Protein AF-A0A9W6KTN5-F1 (afdb_monomer)

Structure (mmCIF, N/CA/C/O backbone):
data_AF-A0A9W6KTN5-F1
#
_entry.id   AF-A0A9W6KTN5-F1
#
loop_
_atom_site.group_PDB
_atom_site.id
_atom_site.type_symbol
_atom_site.label_atom_id
_atom_site.label_alt_id
_atom_site.label_comp_id
_atom_site.label_asym_id
_atom_site.label_entity_id
_atom_site.label_seq_id
_atom_site.pdbx_PDB_ins_code
_atom_site.Cartn_x
_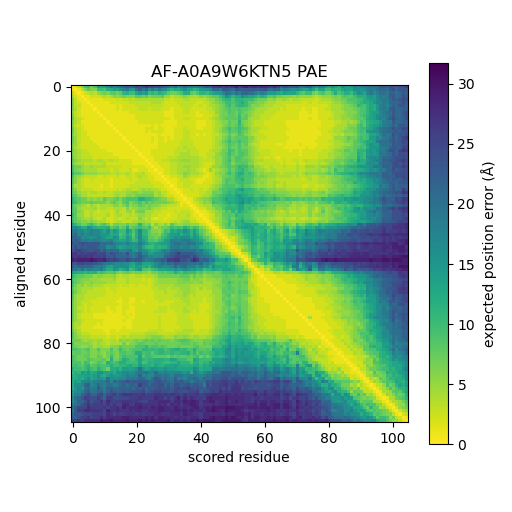atom_site.Cartn_y
_atom_site.Cartn_z
_atom_site.occupancy
_atom_site.B_iso_or_equiv
_atom_site.auth_seq_id
_atom_site.auth_comp_id
_atom_site.auth_asym_id
_atom_site.auth_atom_id
_atom_site.pdbx_PDB_model_num
ATOM 1 N N . MET A 1 1 ? 18.495 -5.448 -15.724 1.00 55.06 1 MET A N 1
ATOM 2 C CA . MET A 1 1 ? 17.137 -4.927 -15.989 1.00 55.06 1 MET A CA 1
ATOM 3 C C . MET A 1 1 ? 17.202 -3.403 -16.032 1.00 55.06 1 MET A C 1
ATOM 5 O O . MET A 1 1 ? 17.958 -2.834 -15.255 1.00 55.06 1 MET A O 1
ATOM 9 N N .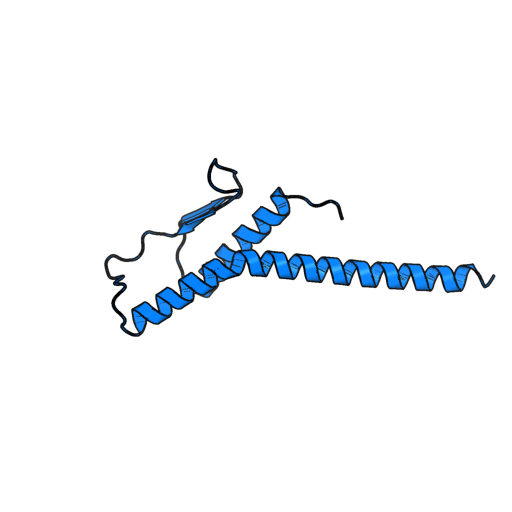 THR A 1 2 ? 16.479 -2.742 -16.938 1.00 62.50 2 THR A N 1
ATOM 10 C CA . THR A 1 2 ? 16.340 -1.276 -16.937 1.00 62.50 2 THR A CA 1
ATOM 11 C C . THR A 1 2 ? 15.291 -0.892 -15.899 1.00 62.50 2 THR A C 1
ATOM 13 O O . THR A 1 2 ? 14.159 -1.367 -15.973 1.00 62.50 2 THR A O 1
ATOM 16 N N . TRP A 1 3 ? 15.672 -0.074 -14.918 1.00 73.56 3 TRP A N 1
ATOM 17 C CA . TRP A 1 3 ? 14.753 0.482 -13.924 1.00 73.56 3 TRP A CA 1
ATOM 18 C C . TRP A 1 3 ? 13.544 1.135 -14.615 1.00 73.56 3 TRP A C 1
ATOM 20 O O . TRP A 1 3 ? 13.716 1.905 -15.563 1.00 73.56 3 TRP A O 1
ATOM 30 N N . ASN A 1 4 ? 12.330 0.796 -14.168 1.00 85.12 4 ASN A N 1
ATOM 31 C CA . ASN A 1 4 ? 11.084 1.375 -14.669 1.00 85.12 4 ASN A CA 1
ATOM 32 C C . ASN A 1 4 ? 10.298 1.973 -13.489 1.00 85.12 4 ASN A C 1
ATOM 34 O O . ASN A 1 4 ? 9.695 1.204 -12.735 1.00 85.12 4 ASN A O 1
ATOM 38 N N . PRO A 1 5 ? 10.258 3.312 -13.349 1.00 86.38 5 PRO A N 1
ATOM 39 C CA . PRO A 1 5 ? 9.621 3.970 -12.210 1.00 86.38 5 PRO A CA 1
ATOM 40 C C . PRO A 1 5 ? 8.144 3.608 -12.097 1.00 86.38 5 PRO A C 1
ATOM 42 O O . PRO A 1 5 ? 7.678 3.265 -11.019 1.00 86.38 5 PRO A O 1
ATOM 45 N N . ARG A 1 6 ? 7.424 3.572 -13.224 1.00 89.56 6 ARG A N 1
ATOM 46 C CA . ARG A 1 6 ? 5.989 3.268 -13.244 1.00 89.56 6 ARG A CA 1
ATOM 47 C C . ARG A 1 6 ? 5.697 1.845 -12.758 1.00 89.56 6 ARG A C 1
ATOM 49 O O . ARG A 1 6 ? 4.676 1.619 -12.119 1.00 89.56 6 ARG A O 1
ATOM 56 N N . ARG A 1 7 ? 6.591 0.885 -13.033 1.00 89.12 7 ARG A N 1
ATOM 57 C CA . ARG A 1 7 ? 6.472 -0.491 -12.518 1.00 89.12 7 ARG A CA 1
ATOM 58 C C . ARG A 1 7 ? 6.742 -0.552 -11.015 1.00 89.12 7 ARG A C 1
ATOM 60 O O . ARG A 1 7 ? 5.999 -1.232 -10.316 1.00 89.12 7 ARG A O 1
ATOM 67 N N . THR A 1 8 ? 7.768 0.149 -10.534 1.00 91.06 8 THR A N 1
ATOM 68 C CA . THR A 1 8 ? 8.079 0.230 -9.099 1.00 91.06 8 THR A CA 1
ATOM 69 C C . THR A 1 8 ? 6.918 0.849 -8.329 1.00 91.06 8 THR A C 1
ATOM 71 O O . THR A 1 8 ? 6.430 0.234 -7.391 1.00 91.06 8 THR A O 1
ATOM 74 N N . THR A 1 9 ? 6.391 1.985 -8.792 1.00 93.88 9 THR A N 1
ATOM 75 C CA . THR A 1 9 ? 5.208 2.626 -8.205 1.00 93.88 9 THR A CA 1
ATOM 76 C C . THR A 1 9 ? 3.994 1.701 -8.218 1.00 93.88 9 THR A C 1
ATOM 78 O O . THR A 1 9 ? 3.328 1.554 -7.203 1.00 93.88 9 THR A O 1
ATOM 81 N N . ALA A 1 10 ? 3.712 1.015 -9.329 1.00 93.38 10 ALA A N 1
ATOM 82 C CA . ALA A 1 10 ? 2.589 0.077 -9.375 1.00 93.38 10 ALA A CA 1
ATOM 83 C C . ALA A 1 10 ? 2.708 -1.046 -8.339 1.00 93.38 10 ALA A C 1
ATOM 85 O O . ALA A 1 10 ? 1.707 -1.444 -7.748 1.00 93.38 10 ALA A O 1
ATOM 86 N N . LEU A 1 11 ? 3.923 -1.539 -8.102 1.00 94.06 11 LEU A N 1
ATOM 87 C CA . LEU A 1 11 ? 4.164 -2.545 -7.079 1.00 94.06 11 LEU A CA 1
ATOM 88 C C . LEU A 1 11 ? 4.049 -1.972 -5.662 1.00 94.06 11 LEU A C 1
ATOM 90 O O . LEU A 1 11 ? 3.465 -2.624 -4.800 1.00 94.06 11 LEU A O 1
ATOM 94 N N . HIS A 1 12 ? 4.566 -0.764 -5.441 1.00 95.75 12 HIS A N 1
ATOM 95 C CA . HIS A 1 12 ? 4.450 -0.043 -4.177 1.00 95.75 12 HIS A CA 1
ATOM 96 C C . HIS A 1 12 ? 2.985 0.085 -3.751 1.00 95.75 12 HIS A C 1
ATOM 98 O O . HIS A 1 12 ? 2.590 -0.369 -2.678 1.00 95.75 12 HIS A O 1
ATOM 104 N N . GLU A 1 13 ? 2.148 0.619 -4.640 1.00 96.50 13 GLU A N 1
ATOM 105 C CA . GLU A 1 13 ? 0.728 0.811 -4.353 1.00 96.50 13 GLU A CA 1
ATOM 106 C C . GLU A 1 13 ? -0.006 -0.529 -4.193 1.00 96.50 13 GLU A C 1
ATOM 108 O O . GLU A 1 13 ? -0.868 -0.677 -3.324 1.00 96.50 13 GLU A O 1
ATOM 113 N N . ALA A 1 14 ? 0.367 -1.548 -4.978 1.00 94.81 14 ALA A N 1
ATOM 114 C CA . ALA A 1 14 ? -0.177 -2.894 -4.819 1.00 94.81 14 ALA A CA 1
ATOM 115 C C . ALA A 1 14 ? 0.161 -3.499 -3.445 1.00 94.81 14 ALA A C 1
ATOM 117 O O . ALA A 1 14 ? -0.690 -4.163 -2.854 1.00 94.81 14 ALA A O 1
ATOM 118 N N . GLY A 1 15 ? 1.360 -3.239 -2.910 1.00 96.50 15 GLY A N 1
ATOM 119 C CA . GLY A 1 15 ? 1.754 -3.648 -1.562 1.00 96.50 15 GLY A CA 1
ATOM 120 C C . GLY A 1 15 ? 0.809 -3.092 -0.497 1.00 96.50 15 GLY A C 1
ATOM 121 O O . GLY A 1 15 ? 0.297 -3.848 0.331 1.00 96.50 15 GLY A O 1
ATOM 122 N N . HIS A 1 16 ? 0.496 -1.795 -0.570 1.00 95.38 16 HIS A N 1
ATOM 123 C CA . HIS A 1 16 ? -0.484 -1.172 0.320 1.00 95.38 16 HIS A CA 1
ATOM 124 C C . HIS A 1 16 ? -1.876 -1.801 0.199 1.00 95.38 16 HIS A C 1
ATOM 126 O O . HIS A 1 16 ? -2.484 -2.137 1.216 1.00 95.38 16 HIS A O 1
ATOM 132 N N . ALA A 1 17 ? -2.376 -1.994 -1.025 1.00 93.94 17 ALA A N 1
ATOM 133 C CA . ALA A 1 17 ? -3.708 -2.557 -1.244 1.00 93.94 17 ALA A CA 1
ATOM 134 C C . ALA A 1 17 ? -3.827 -4.002 -0.743 1.00 93.94 17 ALA A C 1
ATOM 136 O O . ALA A 1 17 ? -4.820 -4.351 -0.108 1.00 93.94 17 ALA A O 1
ATOM 137 N N . VAL A 1 18 ? -2.817 -4.845 -0.979 1.00 95.25 18 VAL A N 1
ATOM 138 C CA . VAL A 1 18 ? -2.818 -6.236 -0.500 1.00 95.25 18 VAL A CA 1
ATOM 139 C C . VAL A 1 18 ? -2.829 -6.292 1.026 1.00 95.25 18 VAL A C 1
ATOM 141 O O . VAL A 1 18 ? -3.596 -7.075 1.588 1.00 95.25 18 VAL A O 1
ATOM 144 N N . ALA A 1 19 ? -2.025 -5.460 1.695 1.00 94.81 19 ALA A N 1
ATOM 145 C CA . ALA A 1 19 ? -2.023 -5.380 3.153 1.00 94.81 19 ALA A CA 1
ATOM 146 C C . ALA A 1 19 ? -3.370 -4.888 3.698 1.00 94.81 19 ALA A C 1
ATOM 148 O O . ALA A 1 19 ? -3.900 -5.491 4.628 1.00 94.81 19 ALA A O 1
ATOM 149 N N . ALA A 1 20 ? -3.958 -3.860 3.079 1.00 91.50 20 ALA A N 1
ATOM 150 C CA . ALA A 1 20 ? -5.263 -3.341 3.475 1.00 91.50 20 ALA A CA 1
ATOM 151 C C . ALA A 1 20 ? -6.359 -4.412 3.369 1.00 91.50 20 ALA A C 1
ATOM 153 O O . ALA A 1 20 ? -7.109 -4.604 4.320 1.00 91.50 20 ALA A O 1
ATOM 154 N N . LEU A 1 21 ? -6.388 -5.179 2.272 1.00 91.00 21 LEU A N 1
ATOM 155 C CA . LEU A 1 21 ? -7.328 -6.293 2.096 1.00 91.00 21 LEU A CA 1
ATOM 156 C C . LEU A 1 21 ? -7.148 -7.406 3.139 1.00 91.00 21 LEU A C 1
ATOM 158 O O . LEU A 1 21 ? -8.134 -7.995 3.559 1.00 91.00 21 LEU A O 1
ATOM 162 N N . HIS A 1 22 ? -5.915 -7.711 3.556 1.00 93.00 22 HIS A N 1
ATOM 163 C CA . HIS A 1 22 ? -5.654 -8.756 4.560 1.00 93.00 22 HIS A CA 1
ATOM 164 C C . HIS A 1 22 ? -5.974 -8.322 5.992 1.00 93.00 22 HIS A C 1
ATOM 166 O O . HIS A 1 22 ? -6.160 -9.171 6.860 1.00 93.00 22 HIS A O 1
ATOM 172 N N . LEU A 1 23 ? -5.988 -7.015 6.244 1.00 88.38 23 LEU A N 1
ATOM 173 C CA . LEU A 1 23 ? -6.268 -6.423 7.549 1.00 88.38 23 LEU A CA 1
ATOM 174 C C . LEU A 1 23 ? -7.710 -5.909 7.657 1.00 88.38 23 LEU A C 1
ATOM 176 O O . LEU A 1 23 ? -8.022 -5.208 8.617 1.00 88.38 23 LEU A O 1
ATOM 180 N N . ASP A 1 24 ? -8.561 -6.217 6.671 1.00 87.19 24 ASP A N 1
ATOM 181 C CA . ASP A 1 24 ? -9.934 -5.713 6.547 1.00 87.19 24 ASP A CA 1
ATOM 182 C C . ASP A 1 24 ? -10.024 -4.173 6.654 1.00 87.19 24 ASP A C 1
ATOM 184 O O . ASP A 1 24 ? -10.970 -3.606 7.203 1.00 87.19 24 ASP A O 1
ATOM 188 N N . ILE A 1 25 ? -9.019 -3.472 6.117 1.00 85.25 25 ILE A N 1
ATOM 189 C CA . ILE A 1 25 ? -8.978 -2.010 6.046 1.00 85.25 25 ILE A CA 1
ATOM 190 C C . ILE A 1 25 ? -9.575 -1.569 4.712 1.00 85.25 25 ILE A C 1
ATOM 192 O O . ILE A 1 25 ? -9.033 -1.838 3.638 1.00 85.25 25 ILE A O 1
ATOM 196 N N . GLU A 1 26 ? -10.683 -0.838 4.778 1.00 85.38 26 GLU A N 1
ATOM 197 C CA . GLU A 1 26 ? -11.366 -0.355 3.585 1.00 85.38 26 GLU A CA 1
ATOM 198 C C . GLU A 1 26 ? -10.615 0.806 2.908 1.00 85.38 26 GLU A C 1
ATOM 200 O O . GLU A 1 26 ? -10.165 1.770 3.539 1.00 85.38 26 GLU A O 1
ATOM 205 N N . PHE A 1 27 ? -10.548 0.756 1.579 1.00 87.81 27 PHE A N 1
ATOM 206 C CA . PHE A 1 27 ? -10.033 1.832 0.740 1.00 87.81 27 PHE A CA 1
ATOM 207 C C . PHE A 1 27 ? -10.954 2.064 -0.458 1.00 87.81 27 PHE A C 1
ATOM 209 O O . PHE A 1 27 ? -11.681 1.179 -0.902 1.00 87.81 27 PHE A O 1
ATOM 216 N N . SER A 1 28 ? -10.939 3.292 -0.963 1.00 88.12 28 SER A N 1
ATOM 217 C CA . SER A 1 28 ? -11.819 3.760 -2.036 1.00 88.12 28 SER A CA 1
ATOM 218 C C . SER A 1 28 ? -11.182 3.669 -3.420 1.00 88.12 28 SER A C 1
ATOM 220 O O . SER A 1 28 ? -11.878 3.435 -4.406 1.00 88.12 28 SER A O 1
ATOM 222 N N . SER A 1 29 ? -9.866 3.862 -3.510 1.00 90.56 29 SER A N 1
ATOM 223 C CA . SER A 1 29 ? -9.150 3.847 -4.781 1.00 90.56 29 SER A CA 1
ATOM 224 C C . SER A 1 29 ? -7.663 3.567 -4.600 1.00 90.56 29 SER A C 1
ATOM 226 O O . SER A 1 29 ? -7.088 3.793 -3.534 1.00 90.56 29 SER A O 1
ATOM 228 N N . ILE A 1 30 ? -7.058 3.089 -5.683 1.00 93.00 30 ILE A N 1
ATOM 229 C CA . ILE A 1 30 ? -5.620 2.924 -5.873 1.00 93.00 30 ILE A CA 1
ATOM 230 C C . ILE A 1 30 ? -5.263 3.525 -7.232 1.00 93.00 30 ILE A C 1
ATOM 232 O O . ILE A 1 30 ? -5.965 3.291 -8.219 1.00 93.00 30 ILE A O 1
ATOM 236 N N . THR A 1 31 ? -4.193 4.310 -7.292 1.00 93.69 31 THR A N 1
ATOM 237 C CA . THR A 1 31 ? -3.713 4.905 -8.541 1.00 93.69 31 THR A CA 1
ATOM 238 C C . THR A 1 31 ? -2.195 5.004 -8.569 1.00 93.69 31 THR A C 1
ATOM 240 O O . THR A 1 31 ? -1.550 5.172 -7.541 1.00 93.69 31 THR A O 1
ATOM 243 N N . ILE A 1 32 ? -1.642 4.930 -9.777 1.00 94.50 32 ILE A N 1
ATOM 244 C CA . ILE A 1 32 ? -0.220 5.153 -10.080 1.00 94.50 32 ILE A CA 1
ATOM 245 C C . ILE A 1 32 ? -0.015 6.455 -10.866 1.00 94.50 32 ILE A C 1
ATOM 247 O O . ILE A 1 32 ? 1.013 6.639 -11.516 1.00 94.50 32 ILE A O 1
ATOM 251 N N . GLU A 1 33 ? -1.054 7.290 -10.926 1.00 92.62 33 GLU A N 1
ATOM 252 C CA . GLU A 1 33 ? -0.986 8.590 -11.577 1.00 92.62 33 GLU A CA 1
ATOM 253 C C . GLU A 1 33 ? -0.242 9.569 -10.674 1.00 92.62 33 GLU A C 1
ATOM 255 O O . GLU A 1 33 ? -0.564 9.735 -9.494 1.00 92.62 33 GLU A O 1
ATOM 260 N N . GLU A 1 34 ? 0.764 10.204 -11.262 1.00 91.00 34 GLU A N 1
ATOM 261 C CA . GLU A 1 34 ? 1.653 11.125 -10.578 1.00 91.00 34 GLU A CA 1
ATOM 262 C C . GLU A 1 34 ? 0.948 12.458 -10.316 1.00 91.00 34 GLU A C 1
ATOM 264 O O . GLU A 1 34 ? 0.199 12.982 -11.143 1.00 91.00 34 GLU A O 1
ATOM 269 N N . THR A 1 35 ? 1.202 13.009 -9.139 1.00 88.19 35 THR A N 1
ATOM 270 C CA . THR A 1 35 ? 0.761 14.338 -8.724 1.00 88.19 35 THR A CA 1
ATOM 271 C C . THR A 1 35 ? 1.972 15.138 -8.259 1.00 88.19 35 THR A C 1
ATOM 273 O O . THR A 1 35 ? 3.060 14.590 -8.093 1.00 88.19 35 THR A O 1
ATOM 276 N N . ASP A 1 36 ? 1.781 16.421 -7.953 1.00 90.38 36 ASP A N 1
ATOM 277 C CA . ASP A 1 36 ? 2.851 17.274 -7.414 1.00 90.38 36 ASP A CA 1
ATOM 278 C C . ASP A 1 36 ? 3.411 16.779 -6.062 1.00 90.38 36 ASP A C 1
ATOM 280 O O . ASP A 1 36 ? 4.461 17.244 -5.617 1.00 90.38 36 ASP A O 1
ATOM 284 N N . TYR A 1 37 ? 2.714 15.852 -5.394 1.00 86.19 37 TYR A N 1
ATOM 285 C CA . TYR A 1 37 ? 3.027 15.406 -4.036 1.00 86.19 37 TYR A CA 1
ATOM 286 C C . TYR A 1 37 ? 3.387 13.919 -3.931 1.00 86.19 37 TYR A C 1
ATOM 288 O O . TYR A 1 37 ? 3.959 13.514 -2.919 1.00 86.19 37 TYR A O 1
ATOM 296 N N . CYS A 1 38 ? 3.050 13.098 -4.929 1.00 87.12 38 CYS A N 1
ATOM 297 C CA . CYS A 1 38 ? 3.296 11.656 -4.899 1.00 87.12 38 CYS A CA 1
ATOM 298 C C . CYS A 1 38 ? 3.316 11.029 -6.301 1.00 87.12 38 CYS A C 1
ATOM 300 O O . CYS A 1 38 ? 2.670 11.524 -7.222 1.00 87.12 38 CYS A O 1
ATOM 302 N N . HIS A 1 39 ? 4.015 9.900 -6.447 1.00 88.62 39 HIS A N 1
ATOM 303 C CA . HIS A 1 39 ? 4.064 9.131 -7.700 1.00 88.62 39 HIS A CA 1
ATOM 304 C C . HIS A 1 39 ? 2.868 8.178 -7.876 1.00 88.62 39 HIS A C 1
ATOM 306 O O . HIS A 1 39 ? 2.599 7.722 -8.981 1.00 88.62 39 HIS A O 1
ATOM 312 N N . GLY A 1 40 ? 2.156 7.888 -6.790 1.00 88.69 40 GLY A N 1
ATOM 313 C CA . GLY A 1 40 ? 0.963 7.055 -6.702 1.00 88.69 40 GLY A CA 1
ATOM 314 C C . GLY A 1 40 ? 0.314 7.268 -5.335 1.00 88.69 40 GLY A C 1
ATOM 315 O O . GLY A 1 40 ? 0.876 7.974 -4.490 1.00 88.69 40 GLY A O 1
ATOM 316 N N . HIS A 1 41 ? -0.896 6.750 -5.138 1.00 89.19 41 HIS A N 1
ATOM 317 C CA . HIS A 1 41 ? -1.494 6.699 -3.806 1.00 89.19 41 HIS A CA 1
ATOM 318 C C . HIS A 1 41 ? -2.635 5.683 -3.701 1.00 89.19 41 HIS A C 1
ATOM 320 O O . HIS A 1 41 ? -3.379 5.424 -4.655 1.00 89.19 41 HIS A O 1
ATOM 326 N N . ILE A 1 42 ? -2.845 5.218 -2.472 1.00 89.38 42 ILE A N 1
ATOM 327 C CA . ILE A 1 42 ? -4.061 4.555 -2.014 1.00 89.38 42 ILE A CA 1
ATOM 328 C C . ILE A 1 42 ? -4.895 5.525 -1.165 1.00 89.38 42 ILE A C 1
ATOM 330 O O . ILE A 1 42 ? -4.408 6.117 -0.202 1.00 89.38 42 ILE A O 1
ATOM 334 N N . SER A 1 43 ? -6.168 5.704 -1.517 1.00 85.88 43 SER A N 1
ATOM 335 C CA . SER A 1 43 ? -7.089 6.545 -0.743 1.00 85.88 43 SER A CA 1
ATOM 336 C C . SER A 1 43 ? -7.940 5.678 0.178 1.00 85.88 43 SER A C 1
ATOM 338 O O . SER A 1 43 ? -8.873 5.015 -0.281 1.00 85.88 43 SER A O 1
ATOM 340 N N . GLY A 1 44 ? -7.652 5.700 1.479 1.00 77.81 44 GLY A N 1
ATOM 341 C CA . GLY A 1 44 ? -8.491 5.054 2.494 1.00 77.81 44 GLY A CA 1
ATOM 342 C C . GLY A 1 44 ? -9.896 5.661 2.562 1.00 77.81 44 GLY A C 1
ATOM 343 O O . GLY A 1 44 ? -10.098 6.823 2.200 1.00 77.81 44 GLY A O 1
ATOM 344 N N . LEU A 1 45 ? -10.878 4.894 3.044 1.00 72.12 45 LEU A N 1
ATOM 345 C CA . LEU A 1 45 ? -12.128 5.507 3.499 1.00 72.12 45 LEU A CA 1
ATOM 346 C C . LEU A 1 45 ? -11.861 6.305 4.780 1.00 72.12 45 LEU A C 1
ATOM 348 O O . LEU A 1 45 ? -10.932 6.011 5.534 1.00 72.12 45 LEU A O 1
ATOM 352 N N . ARG A 1 46 ? -12.655 7.360 5.006 1.00 64.56 46 ARG A N 1
ATOM 353 C CA . ARG A 1 46 ? -12.566 8.165 6.231 1.00 64.56 46 ARG A CA 1
ATOM 354 C C . ARG A 1 46 ? -12.584 7.208 7.436 1.00 64.56 46 ARG A C 1
ATOM 356 O O . ARG A 1 46 ? -13.505 6.393 7.503 1.00 64.56 46 ARG A O 1
ATOM 363 N N . PRO A 1 47 ? -11.628 7.315 8.381 1.00 63.00 47 PRO A N 1
ATOM 364 C CA . PRO A 1 47 ? -11.665 6.517 9.599 1.00 63.00 47 PRO A CA 1
ATOM 365 C C . PRO A 1 47 ? -13.040 6.647 10.267 1.00 63.00 47 PRO A C 1
ATOM 367 O O . PRO A 1 47 ? -13.598 7.752 10.250 1.00 63.00 47 PRO A O 1
ATOM 370 N N . PRO A 1 48 ? -13.602 5.572 10.849 1.00 62.44 48 PRO A N 1
ATOM 371 C CA . PRO A 1 48 ? -14.904 5.637 11.501 1.00 62.44 48 PRO A CA 1
ATOM 372 C C . PRO A 1 48 ? -14.949 6.790 12.506 1.00 62.44 48 PRO A C 1
ATOM 374 O O . PRO A 1 48 ? -13.947 7.076 13.161 1.00 62.44 48 PRO A O 1
ATOM 377 N N . ASP A 1 49 ? -16.112 7.418 12.699 1.00 62.06 49 ASP A N 1
ATOM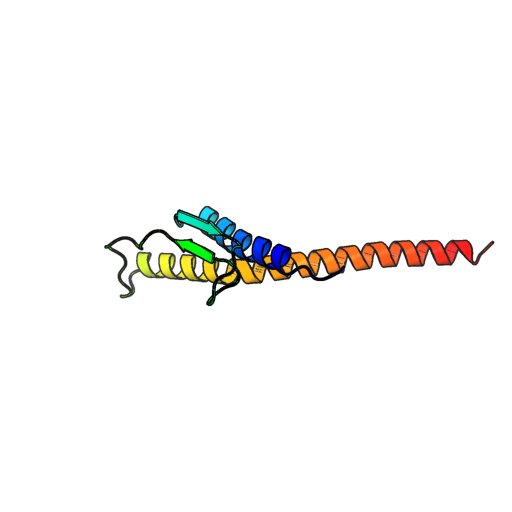 378 C CA . ASP A 1 49 ? -16.265 8.530 13.658 1.00 62.06 49 ASP A CA 1
ATOM 379 C C . ASP A 1 49 ? -15.912 8.135 15.110 1.00 62.06 49 ASP A C 1
ATOM 381 O O . ASP A 1 49 ? -15.735 8.985 15.985 1.00 62.06 49 ASP A O 1
ATOM 385 N N . THR A 1 50 ? -15.790 6.833 15.372 1.00 56.31 50 THR A N 1
ATOM 386 C CA . THR A 1 50 ? -15.353 6.244 16.638 1.00 56.31 50 THR A CA 1
ATOM 387 C C . THR A 1 50 ? -13.833 6.155 16.799 1.00 56.31 50 THR A C 1
ATOM 389 O O . THR A 1 50 ? -13.381 5.864 17.908 1.00 56.31 50 THR A O 1
ATOM 392 N N . PHE A 1 51 ? -13.031 6.417 15.760 1.00 61.50 51 PHE A N 1
ATOM 393 C CA . PHE A 1 51 ? -11.574 6.395 15.865 1.00 61.50 51 PHE A CA 1
ATOM 394 C C . PHE A 1 51 ? -11.093 7.517 16.789 1.00 61.50 51 PHE A C 1
ATOM 396 O O . PHE A 1 51 ? -11.151 8.706 16.467 1.00 61.50 51 PHE A O 1
ATOM 403 N N . ARG A 1 52 ? -10.606 7.127 17.968 1.00 59.19 52 ARG A N 1
ATOM 404 C CA . ARG A 1 52 ? -9.967 8.019 18.934 1.00 59.19 52 ARG A CA 1
ATOM 405 C C . ARG A 1 52 ? -8.534 7.563 19.147 1.00 59.19 52 ARG A C 1
ATOM 407 O O . ARG A 1 52 ? -8.295 6.411 19.483 1.00 59.19 52 ARG A O 1
ATOM 414 N N . SER A 1 53 ? -7.590 8.494 19.029 1.00 54.31 53 SER A N 1
ATOM 415 C CA . SER A 1 53 ? -6.160 8.256 19.278 1.00 54.31 53 SER A CA 1
ATOM 416 C C . SER A 1 53 ? -5.824 7.969 20.751 1.00 54.31 53 SER A C 1
ATOM 418 O O . SER A 1 53 ? -4.680 7.662 21.080 1.00 54.31 53 SER A O 1
ATOM 420 N N . SER A 1 54 ? -6.804 8.063 21.657 1.00 55.66 54 SER A N 1
ATOM 421 C CA . SER A 1 54 ? -6.657 7.729 23.071 1.0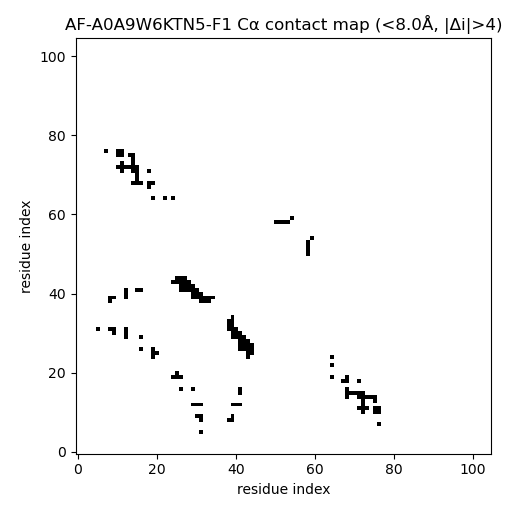0 55.66 54 SER A CA 1
ATOM 422 C C . SER A 1 54 ? -6.792 6.216 23.292 1.00 55.66 54 SER A C 1
ATOM 424 O O . SER A 1 54 ? -7.896 5.680 23.340 1.00 55.66 54 SER A O 1
ATOM 426 N N . ILE A 1 55 ? -5.629 5.579 23.413 1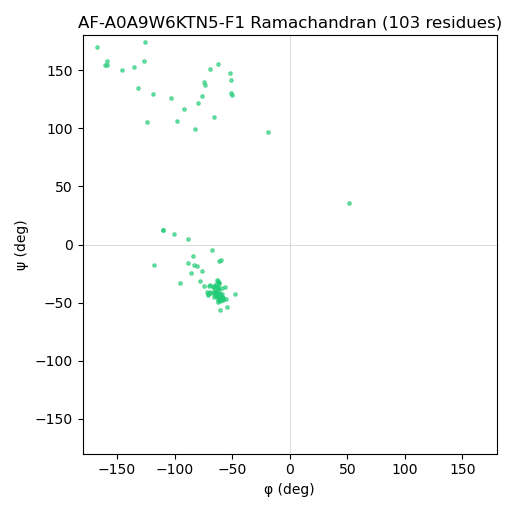.00 53.81 55 ILE A N 1
ATOM 427 C CA . ILE A 1 55 ? -5.290 4.196 23.786 1.00 53.81 55 ILE A CA 1
ATOM 428 C C . ILE A 1 55 ? -6.406 3.425 24.529 1.00 53.81 55 ILE A C 1
ATOM 430 O O . ILE A 1 55 ? -6.532 3.487 25.750 1.00 53.81 55 ILE A O 1
ATOM 434 N N . GLY A 1 56 ? -7.165 2.637 23.771 1.00 60.00 56 GLY A N 1
ATOM 435 C CA . GLY A 1 56 ? -7.791 1.384 24.204 1.00 60.00 56 GLY A CA 1
ATOM 436 C C . GLY A 1 56 ? -7.385 0.288 23.211 1.00 60.00 56 GLY A C 1
ATOM 437 O O . GLY A 1 56 ? -7.001 0.628 22.091 1.00 60.00 56 GLY A O 1
ATOM 438 N N . GLU A 1 57 ? -7.439 -0.996 23.585 1.00 59.47 57 GLU A N 1
ATOM 439 C CA . GLU A 1 57 ? -6.969 -2.106 22.722 1.00 59.47 57 GLU A CA 1
ATOM 440 C C . GLU A 1 57 ? -7.481 -2.041 21.264 1.00 59.47 57 GLU A C 1
ATOM 442 O O . GLU A 1 57 ? -6.646 -2.126 20.363 1.00 59.47 57 GLU A O 1
ATOM 447 N N . PRO A 1 58 ? -8.766 -1.725 20.982 1.00 69.81 58 PRO A N 1
ATOM 448 C CA . PRO A 1 58 ? -9.249 -1.610 19.600 1.00 69.81 58 PRO A CA 1
ATOM 449 C C . PRO A 1 58 ? -8.578 -0.493 18.785 1.00 69.81 58 PRO A C 1
ATOM 451 O O . PRO A 1 58 ? -8.423 -0.601 17.572 1.00 69.81 58 PRO A O 1
ATOM 454 N N . ALA A 1 59 ? -8.165 0.600 19.434 1.00 69.38 59 ALA A N 1
ATOM 455 C CA . ALA A 1 59 ? -7.479 1.703 18.763 1.00 69.38 59 ALA A CA 1
ATOM 456 C C . ALA A 1 59 ? -6.001 1.377 18.492 1.00 69.38 59 ALA A C 1
ATOM 458 O O . ALA A 1 59 ? -5.444 1.845 17.500 1.00 69.38 59 ALA A O 1
ATOM 459 N N . ALA A 1 60 ? -5.375 0.573 19.358 1.00 74.62 60 ALA A N 1
ATOM 460 C CA . ALA A 1 60 ? -3.997 0.125 19.185 1.00 74.62 60 ALA A CA 1
ATOM 461 C C . ALA A 1 60 ? -3.871 -0.890 18.039 1.00 74.62 60 ALA A C 1
ATOM 463 O O . ALA A 1 60 ? -2.963 -0.764 17.221 1.00 74.62 60 ALA A O 1
ATOM 464 N N . GLU A 1 61 ? -4.804 -1.841 17.934 1.00 80.19 61 GLU A N 1
ATOM 465 C CA . GLU A 1 61 ? -4.856 -2.795 16.818 1.00 80.19 61 GLU A CA 1
ATOM 466 C C . GLU A 1 61 ? -5.111 -2.091 15.484 1.00 80.19 61 GLU A C 1
ATOM 468 O O . GLU A 1 61 ? -4.412 -2.358 14.507 1.00 80.19 61 GLU A O 1
ATOM 473 N N . LEU A 1 62 ? -6.031 -1.120 15.452 1.00 78.75 62 LEU A N 1
ATOM 474 C CA . LEU A 1 62 ? -6.266 -0.333 14.244 1.00 78.75 62 LEU A CA 1
ATOM 475 C C . LEU A 1 62 ? -5.019 0.477 13.850 1.00 78.75 62 LEU A C 1
ATOM 477 O O . LEU A 1 62 ? -4.630 0.494 12.684 1.00 78.75 62 LEU A O 1
ATOM 481 N N . ALA A 1 63 ? -4.356 1.119 14.818 1.00 80.94 63 ALA A N 1
ATOM 482 C CA . ALA A 1 63 ? -3.119 1.859 14.572 1.00 80.94 63 ALA A CA 1
ATOM 483 C C . ALA A 1 63 ? -1.996 0.950 14.049 1.00 80.94 63 ALA A C 1
ATOM 485 O O . ALA A 1 63 ? -1.277 1.337 13.127 1.00 80.94 63 ALA A O 1
ATOM 486 N N . LEU A 1 64 ? -1.871 -0.265 14.593 1.00 85.25 64 LEU A N 1
ATOM 487 C CA . LEU A 1 64 ? -0.938 -1.273 14.099 1.00 85.25 64 LEU A CA 1
ATOM 488 C C . LEU A 1 64 ? -1.282 -1.684 12.663 1.00 85.25 64 LEU A C 1
ATOM 490 O O . LEU A 1 64 ? -0.388 -1.722 11.823 1.00 85.25 64 LEU A O 1
ATOM 494 N N . GLY A 1 65 ? -2.559 -1.926 12.359 1.00 87.50 65 GLY A N 1
ATOM 495 C CA . GLY A 1 65 ? -3.009 -2.249 11.007 1.00 87.50 65 GLY A CA 1
ATOM 496 C C . GLY A 1 65 ? -2.642 -1.156 9.998 1.00 87.50 65 GLY A C 1
ATOM 497 O O . GLY A 1 65 ? -2.051 -1.438 8.957 1.00 87.50 65 GLY A O 1
ATOM 498 N N . HIS A 1 66 ? -2.876 0.112 10.344 1.00 86.69 66 HIS A N 1
ATOM 499 C CA . HIS A 1 66 ? -2.448 1.242 9.515 1.00 86.69 66 HIS A CA 1
ATOM 500 C C . HIS A 1 66 ? -0.922 1.325 9.357 1.00 86.69 66 HIS A C 1
ATOM 502 O O . HIS A 1 66 ? -0.442 1.630 8.265 1.00 86.69 66 HIS A O 1
ATOM 508 N N . ALA A 1 67 ? -0.155 1.031 10.411 1.00 88.56 67 ALA A N 1
ATOM 509 C CA . ALA A 1 67 ? 1.304 1.010 10.342 1.00 88.56 67 ALA A CA 1
ATOM 510 C C . ALA A 1 67 ? 1.819 -0.108 9.418 1.00 88.56 67 ALA A C 1
ATOM 512 O O . ALA A 1 67 ? 2.726 0.125 8.619 1.00 88.56 67 ALA A O 1
ATOM 513 N N . ILE A 1 68 ? 1.210 -1.297 9.481 1.00 93.06 68 ILE A N 1
ATOM 514 C CA . ILE A 1 68 ? 1.524 -2.420 8.588 1.00 93.06 68 ILE A CA 1
ATOM 515 C C . ILE A 1 68 ? 1.211 -2.038 7.141 1.00 93.06 68 ILE A C 1
ATOM 517 O O . ILE A 1 68 ? 2.069 -2.204 6.276 1.00 93.06 68 ILE A O 1
ATOM 521 N N . CYS A 1 69 ? 0.033 -1.463 6.878 1.00 91.31 69 CYS A N 1
ATOM 522 C CA . CYS A 1 69 ? -0.313 -0.966 5.548 1.00 91.31 69 CYS A CA 1
ATOM 523 C C . CYS A 1 69 ? 0.721 0.034 5.035 1.00 91.31 69 CYS A C 1
ATOM 525 O O . CYS A 1 69 ? 1.189 -0.122 3.913 1.00 91.31 69 CYS A O 1
ATOM 527 N N . ALA A 1 70 ? 1.135 1.009 5.848 1.00 91.56 70 ALA A N 1
ATOM 528 C CA . ALA A 1 70 ? 2.139 1.998 5.455 1.00 91.56 70 ALA A CA 1
ATOM 529 C C . ALA A 1 70 ? 3.516 1.376 5.142 1.00 91.56 70 ALA A C 1
ATOM 531 O O . ALA A 1 70 ? 4.222 1.860 4.262 1.00 91.56 70 ALA A O 1
ATOM 532 N N . ALA A 1 71 ? 3.896 0.287 5.815 1.00 96.00 71 ALA A N 1
ATOM 533 C CA . ALA A 1 71 ? 5.149 -0.423 5.551 1.00 96.00 71 ALA A CA 1
ATOM 534 C C . ALA A 1 71 ? 5.081 -1.369 4.335 1.00 96.00 71 ALA A C 1
ATOM 536 O O . ALA A 1 71 ? 6.119 -1.755 3.794 1.00 96.00 71 ALA A O 1
ATOM 537 N N . ALA A 1 72 ? 3.879 -1.749 3.893 1.00 96.31 72 ALA A N 1
ATOM 538 C CA . ALA A 1 72 ? 3.690 -2.793 2.890 1.00 96.31 72 ALA A CA 1
ATOM 539 C C . ALA A 1 72 ? 4.162 -2.407 1.478 1.00 96.31 72 ALA A C 1
ATOM 541 O O . ALA A 1 72 ? 4.684 -3.264 0.766 1.00 96.31 72 ALA A O 1
ATOM 542 N N . GLY A 1 73 ? 4.027 -1.140 1.076 1.00 95.62 73 GLY A N 1
ATOM 543 C CA . GLY A 1 73 ? 4.523 -0.657 -0.219 1.00 95.62 73 GLY A CA 1
ATOM 544 C C . GLY A 1 73 ? 6.041 -0.813 -0.360 1.00 95.62 73 GLY A C 1
ATOM 545 O O . GLY A 1 73 ? 6.494 -1.552 -1.238 1.00 95.62 73 GLY A O 1
ATOM 546 N N . PRO A 1 74 ? 6.842 -0.240 0.558 1.00 95.06 74 PRO A N 1
ATOM 547 C CA . PRO A 1 74 ? 8.291 -0.456 0.589 1.00 95.06 74 PRO A CA 1
ATOM 548 C C . PRO A 1 74 ? 8.703 -1.936 0.694 1.00 95.06 74 PRO A C 1
ATOM 550 O O . PRO A 1 74 ? 9.687 -2.363 0.083 1.00 95.06 74 PRO A O 1
ATOM 553 N N . ALA A 1 75 ? 7.950 -2.747 1.446 1.00 95.44 75 ALA A N 1
ATOM 554 C CA . ALA A 1 75 ? 8.217 -4.181 1.553 1.00 95.44 75 ALA A CA 1
ATOM 555 C C . ALA A 1 75 ? 8.013 -4.908 0.212 1.00 95.44 75 ALA A C 1
ATOM 557 O O . ALA A 1 75 ? 8.834 -5.745 -0.163 1.00 95.44 75 ALA A O 1
ATOM 558 N N . ALA A 1 76 ? 6.966 -4.558 -0.541 1.00 94.06 76 ALA A N 1
ATOM 559 C CA . ALA A 1 76 ? 6.714 -5.124 -1.862 1.00 94.06 76 ALA A CA 1
ATOM 560 C C . ALA A 1 76 ? 7.847 -4.792 -2.845 1.00 94.06 76 ALA A C 1
ATOM 562 O O . ALA A 1 76 ? 8.319 -5.682 -3.554 1.00 94.06 76 ALA A O 1
ATOM 563 N N . GLU A 1 77 ? 8.342 -3.550 -2.844 1.00 92.38 77 GLU A N 1
ATOM 564 C CA . GLU A 1 77 ? 9.506 -3.160 -3.653 1.00 92.38 77 GLU A CA 1
ATOM 565 C C . GLU A 1 77 ? 10.742 -4.001 -3.329 1.00 92.38 77 GLU A C 1
ATOM 567 O O . GLU A 1 77 ? 11.403 -4.507 -4.238 1.00 92.38 77 GLU A O 1
ATOM 572 N N . THR A 1 78 ? 11.018 -4.192 -2.036 1.00 90.69 78 THR A N 1
ATOM 573 C CA . THR A 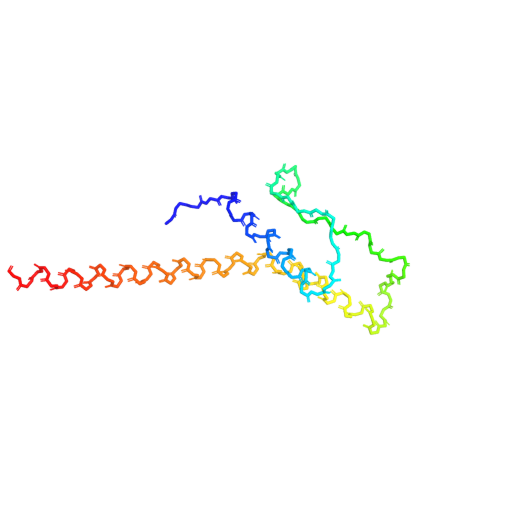1 78 ? 12.167 -4.977 -1.563 1.00 90.69 78 THR A CA 1
ATOM 574 C C . THR A 1 78 ? 12.091 -6.421 -2.058 1.00 90.69 78 THR A C 1
ATOM 576 O O . THR A 1 78 ? 13.066 -6.932 -2.607 1.00 90.69 78 THR A O 1
ATOM 579 N N . ILE A 1 79 ? 10.919 -7.057 -1.954 1.00 87.19 79 ILE A N 1
ATOM 580 C CA . ILE A 1 79 ? 10.710 -8.437 -2.422 1.00 87.19 79 ILE A CA 1
ATOM 581 C C . ILE A 1 79 ? 10.970 -8.556 -3.928 1.00 87.19 79 ILE A C 1
ATOM 583 O O . ILE A 1 79 ? 11.616 -9.506 -4.368 1.00 87.19 79 ILE A O 1
ATOM 587 N N . LEU A 1 80 ? 10.507 -7.593 -4.734 1.00 81.00 80 LEU A N 1
ATOM 588 C CA . LEU A 1 80 ? 10.783 -7.601 -6.174 1.00 81.00 80 LEU A CA 1
ATOM 589 C C . LEU A 1 80 ? 12.283 -7.509 -6.456 1.00 81.00 80 LEU A C 1
ATOM 591 O O . LEU A 1 80 ? 12.784 -8.228 -7.318 1.00 81.00 80 LEU A O 1
ATOM 595 N N . TRP A 1 81 ? 12.997 -6.640 -5.741 1.00 78.81 81 TRP A N 1
ATOM 596 C CA . TRP A 1 81 ? 14.435 -6.472 -5.939 1.00 78.81 81 TRP A CA 1
ATOM 597 C C . TRP A 1 81 ? 15.203 -7.740 -5.565 1.00 78.81 81 TRP A C 1
ATOM 599 O O . TRP A 1 81 ? 16.134 -8.121 -6.275 1.00 78.81 81 TRP A O 1
ATOM 609 N N . GLU A 1 82 ? 14.795 -8.422 -4.496 1.00 81.75 82 GLU A N 1
ATOM 610 C CA . GLU A 1 82 ? 15.369 -9.707 -4.093 1.00 81.75 82 GLU A CA 1
ATOM 611 C C . GLU A 1 82 ? 15.090 -10.808 -5.123 1.00 81.75 82 GLU A C 1
ATOM 613 O O . GLU A 1 82 ? 16.007 -11.533 -5.508 1.00 81.75 82 GLU A O 1
ATOM 618 N N . TRP A 1 83 ? 13.858 -10.919 -5.629 1.00 72.75 83 TRP A N 1
ATOM 619 C CA . TRP A 1 83 ? 13.518 -11.890 -6.675 1.00 72.75 83 TRP A CA 1
ATOM 620 C C . TRP A 1 83 ? 14.285 -11.650 -7.973 1.00 72.75 83 TRP A C 1
ATOM 622 O O . TRP A 1 83 ? 14.820 -12.596 -8.551 1.00 72.75 83 TRP A O 1
ATOM 632 N N . ASP A 1 84 ? 14.388 -10.398 -8.416 1.00 75.06 84 ASP A N 1
ATOM 633 C CA . ASP A 1 84 ? 15.148 -10.049 -9.617 1.00 75.06 84 ASP A CA 1
ATOM 634 C C . ASP A 1 84 ? 16.652 -10.318 -9.426 1.00 75.06 84 ASP A C 1
ATOM 636 O O . ASP A 1 84 ? 17.334 -10.773 -10.354 1.00 75.06 84 ASP A O 1
ATOM 640 N N . TYR A 1 85 ? 17.181 -10.078 -8.223 1.00 71.94 85 TYR A N 1
ATOM 641 C CA . TYR A 1 85 ? 18.560 -10.410 -7.873 1.00 71.94 85 TYR A CA 1
ATOM 642 C C . TYR A 1 85 ? 18.815 -11.920 -7.960 1.00 71.94 85 TYR A C 1
ATOM 644 O O . TYR A 1 85 ? 19.755 -12.339 -8.639 1.00 71.94 85 TYR A O 1
ATOM 652 N N . LEU A 1 86 ? 17.953 -12.738 -7.350 1.00 71.44 86 LEU A N 1
ATOM 653 C CA . LEU A 1 86 ? 18.060 -14.199 -7.393 1.00 71.44 86 LEU A CA 1
ATOM 654 C C . LEU A 1 86 ? 17.933 -14.737 -8.825 1.00 71.44 86 LEU A C 1
ATOM 656 O O . LEU A 1 86 ? 18.779 -15.515 -9.260 1.00 71.44 86 LEU A O 1
ATOM 660 N N . ALA A 1 87 ? 16.970 -14.241 -9.606 1.00 71.56 87 ALA A N 1
ATOM 661 C CA . ALA A 1 87 ? 16.824 -14.621 -11.011 1.00 71.56 87 ALA A CA 1
ATOM 662 C C . ALA A 1 87 ? 18.062 -14.249 -11.848 1.00 71.56 87 ALA A C 1
ATOM 664 O O . ALA A 1 87 ? 18.428 -14.951 -12.792 1.00 71.56 87 ALA A O 1
ATOM 665 N N . THR A 1 88 ? 18.738 -13.147 -11.517 1.00 71.38 88 THR A N 1
ATOM 666 C CA . THR A 1 88 ? 19.994 -12.768 -12.178 1.00 71.38 88 THR A CA 1
ATOM 667 C C . THR A 1 88 ? 21.125 -13.733 -11.818 1.00 71.38 88 THR A C 1
ATOM 669 O O . THR A 1 88 ? 21.901 -14.103 -12.698 1.00 71.38 88 THR A O 1
ATOM 672 N N . LEU A 1 89 ? 21.217 -14.167 -10.558 1.00 67.00 89 LEU A N 1
ATOM 673 C CA . LEU A 1 89 ? 22.213 -15.153 -10.129 1.00 67.00 89 LEU A CA 1
ATOM 674 C C . LEU A 1 89 ? 22.016 -16.509 -10.815 1.00 67.00 89 LEU A C 1
ATOM 676 O O . LEU A 1 89 ? 22.999 -17.080 -11.287 1.00 67.00 89 LEU A O 1
ATOM 680 N N . ASP A 1 90 ? 20.776 -16.983 -10.942 1.00 68.06 90 ASP A N 1
ATOM 681 C CA . ASP A 1 90 ? 20.474 -18.249 -11.620 1.00 68.06 90 ASP A CA 1
ATOM 682 C C . ASP A 1 90 ? 20.905 -18.203 -13.094 1.00 68.06 90 ASP A C 1
ATOM 684 O O . ASP A 1 90 ? 21.664 -19.061 -1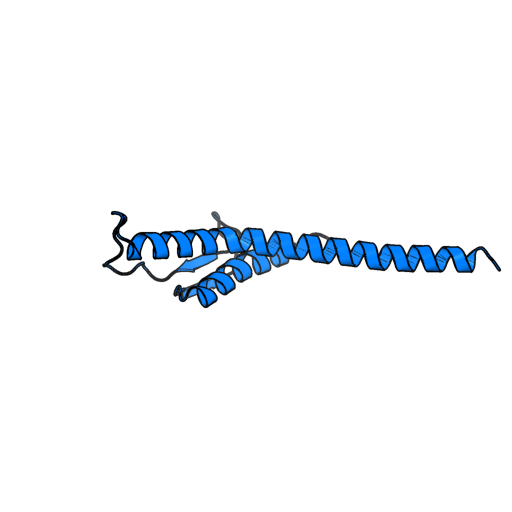3.548 1.00 68.06 90 ASP A O 1
ATOM 688 N N . ASN A 1 91 ? 20.555 -17.131 -13.812 1.00 62.62 91 ASN A N 1
ATOM 689 C CA . ASN A 1 91 ? 20.961 -16.936 -15.210 1.00 62.62 91 ASN A CA 1
ATOM 690 C C . ASN A 1 91 ? 22.488 -16.809 -15.384 1.00 62.62 91 ASN A C 1
ATOM 692 O O . ASN A 1 91 ? 23.051 -17.271 -16.379 1.00 62.62 91 ASN A O 1
ATOM 696 N N . LEU A 1 92 ? 23.184 -16.179 -14.429 1.00 60.22 92 LEU A N 1
ATOM 697 C CA . LEU A 1 92 ? 24.648 -16.103 -14.439 1.00 60.22 92 LEU A CA 1
ATOM 698 C C . LEU A 1 92 ? 25.289 -17.465 -14.154 1.00 60.22 92 LEU A C 1
ATOM 700 O O . LEU A 1 92 ? 26.323 -17.778 -14.746 1.00 60.22 92 LEU A O 1
ATOM 704 N N . SER A 1 93 ? 24.683 -18.277 -13.286 1.00 61.62 93 SER A N 1
ATOM 705 C CA . SER A 1 93 ? 25.154 -19.630 -12.997 1.00 61.62 93 SER A CA 1
ATOM 706 C C . SER A 1 93 ? 25.035 -20.537 -14.227 1.00 61.62 93 SER A C 1
ATOM 708 O O . SER A 1 93 ? 26.005 -21.201 -14.586 1.00 61.62 93 SER A O 1
ATOM 710 N N . GLU A 1 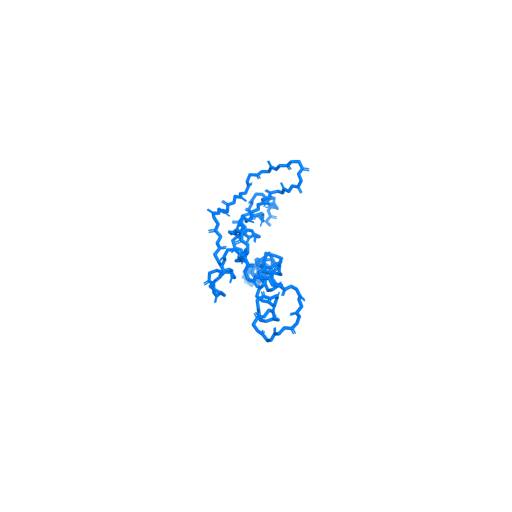94 ? 23.921 -20.473 -14.960 1.00 59.06 94 GLU A N 1
ATOM 711 C CA . GLU A 1 94 ? 23.724 -21.224 -16.205 1.00 59.06 94 GLU A CA 1
ATOM 712 C C . GLU A 1 94 ? 24.697 -20.780 -17.306 1.00 59.06 94 GLU A C 1
ATOM 714 O O . GLU A 1 94 ? 25.306 -21.613 -17.982 1.00 59.06 94 GLU A O 1
ATOM 719 N N . ALA A 1 95 ? 24.919 -19.470 -17.453 1.00 59.81 95 ALA A N 1
ATOM 720 C CA . ALA A 1 95 ? 25.882 -18.934 -18.414 1.00 59.81 95 ALA A CA 1
ATOM 721 C C . ALA A 1 95 ? 27.338 -19.306 -18.070 1.00 59.81 95 ALA A C 1
ATOM 723 O O . ALA A 1 95 ? 28.146 -19.555 -18.971 1.00 59.81 95 ALA A O 1
ATOM 724 N N . ALA A 1 96 ? 27.686 -19.361 -16.780 1.00 57.22 96 ALA A N 1
ATOM 725 C CA . ALA A 1 96 ? 29.001 -19.797 -16.321 1.00 57.22 96 ALA A CA 1
ATOM 726 C C . ALA A 1 96 ? 29.215 -21.297 -16.568 1.00 57.22 96 ALA A C 1
ATOM 728 O O . ALA A 1 96 ? 30.272 -21.689 -17.061 1.00 57.22 96 ALA A O 1
ATOM 729 N N . VAL A 1 97 ? 28.199 -22.126 -16.310 1.00 54.88 97 VAL A N 1
ATOM 730 C CA . VAL A 1 97 ? 28.232 -23.566 -16.602 1.00 54.88 97 VAL A CA 1
ATOM 731 C C . VAL A 1 97 ? 28.357 -23.812 -18.113 1.00 54.88 97 VAL A C 1
ATOM 733 O O . VAL A 1 97 ? 29.191 -24.614 -18.527 1.00 54.88 97 VAL A O 1
ATOM 736 N N . GLY A 1 98 ? 27.629 -23.071 -18.955 1.00 53.28 98 GLY A N 1
ATOM 737 C CA . GLY A 1 98 ? 27.712 -23.192 -20.416 1.00 53.28 98 GLY A CA 1
ATOM 738 C C . GLY A 1 98 ? 29.090 -22.868 -21.014 1.00 53.28 98 GLY A C 1
ATOM 739 O O . GLY A 1 98 ? 29.491 -23.510 -21.983 1.00 53.28 98 GLY A O 1
ATOM 740 N N . ARG A 1 99 ? 29.850 -21.930 -20.426 1.00 51.50 99 ARG A N 1
ATOM 741 C CA . ARG A 1 99 ? 31.219 -21.597 -20.877 1.00 51.50 99 ARG A CA 1
ATOM 742 C C . ARG A 1 99 ? 32.263 -22.645 -20.494 1.00 51.50 99 ARG A C 1
ATOM 744 O O . ARG A 1 99 ? 33.163 -22.921 -21.279 1.00 51.50 99 ARG A O 1
ATOM 751 N N . VAL A 1 100 ? 32.133 -23.267 -19.321 1.00 52.88 100 VAL A N 1
ATOM 752 C CA . VAL A 1 100 ? 33.075 -24.313 -18.877 1.00 52.88 100 VAL A CA 1
ATOM 753 C C . VAL A 1 100 ? 33.050 -25.524 -19.824 1.00 52.88 100 VAL A C 1
ATOM 755 O O . VAL A 1 100 ? 34.085 -26.150 -20.055 1.00 52.88 100 VAL A O 1
ATOM 758 N N . PHE A 1 101 ? 31.901 -25.819 -20.439 1.00 48.50 101 PHE A N 1
ATOM 759 C CA . PHE A 1 101 ? 31.767 -26.924 -21.394 1.00 48.50 101 PHE A CA 1
ATOM 760 C C . PHE A 1 101 ? 32.081 -26.558 -22.854 1.00 48.50 101 PHE A C 1
ATOM 762 O O . PHE A 1 101 ? 32.319 -27.468 -23.645 1.00 48.50 101 PHE A O 1
ATOM 769 N N . SER A 1 102 ? 32.127 -25.273 -23.229 1.00 51.69 102 SER A N 1
ATOM 770 C CA . SER A 1 102 ? 32.528 -24.854 -24.584 1.00 51.69 102 SER A CA 1
ATOM 771 C C . SER A 1 102 ? 34.039 -24.711 -24.763 1.00 51.69 102 SER A C 1
ATOM 773 O O . SER A 1 102 ? 34.521 -24.849 -25.879 1.00 51.69 102 SER A O 1
ATOM 775 N N . ASP A 1 103 ? 34.783 -24.471 -23.679 1.00 50.56 103 ASP A N 1
ATOM 776 C CA . ASP A 1 103 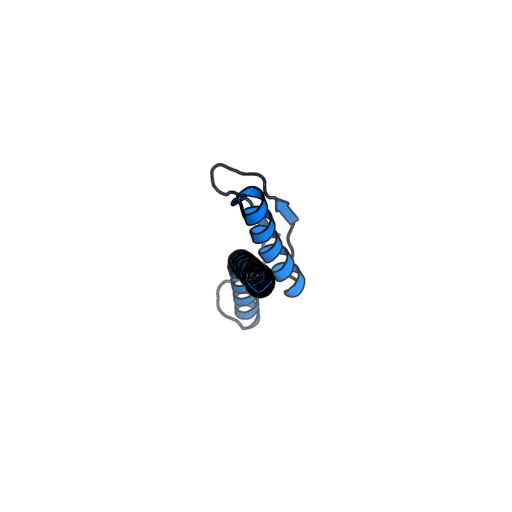? 36.249 -24.322 -23.710 1.00 50.56 103 ASP A CA 1
ATOM 777 C C . ASP A 1 103 ? 36.993 -25.670 -23.559 1.00 50.56 103 ASP A C 1
ATOM 779 O O . ASP A 1 103 ? 38.220 -25.708 -23.478 1.00 50.56 103 ASP A O 1
ATOM 783 N N . SER A 1 104 ? 36.249 -26.783 -23.513 1.00 51.09 104 SER A N 1
ATOM 784 C CA . SER A 1 104 ? 36.768 -28.151 -23.343 1.00 51.09 104 SER A CA 1
ATOM 785 C C . SER A 1 104 ? 36.642 -29.031 -24.605 1.00 51.09 104 SER A C 1
ATOM 787 O O . SER A 1 104 ? 36.805 -30.250 -24.500 1.00 51.09 104 SER A O 1
ATOM 789 N N . LEU A 1 105 ? 36.342 -28.449 -25.777 1.00 44.88 105 LEU A N 1
ATOM 790 C CA . LEU A 1 105 ? 36.245 -29.141 -27.076 1.00 44.88 105 LEU A CA 1
ATOM 791 C C . LEU A 1 105 ? 37.236 -28.590 -28.107 1.00 44.88 105 LEU A C 1
ATOM 793 O O . LEU A 1 105 ? 37.275 -27.354 -28.287 1.00 44.88 105 LEU A O 1
#

Mean predicted aligned error: 10.47 Å

Organism: NCBI:txid53360

Radius of gyration: 20.76 Å; Cα contacts (8 Å, |Δi|>4): 86; chains: 1; bounding box: 53×46×51 Å

Secondary structure (DSSP, 8-state):
----HHHHHHHHHHHHHHHHHHTT--EEEEE----SS-S-EEEEPPPPTT--SS--HHHHHHHHHHHHHHHHHHHHHHHHHHHHHHHHHHHHHHHHHHHHHHTT-

Solvent-accessible surface area (backbone atoms only — not comparable to full-atom values): 6046 Å² total; per-residue (Å²): 133,83,89,50,68,72,58,51,39,48,40,22,47,47,21,26,52,55,40,22,63,76,65,75,48,66,62,75,48,76,46,60,66,67,54,103,86,38,60,42,49,71,42,63,50,81,75,58,96,80,73,50,94,73,83,44,71,74,45,50,53,50,51,48,50,52,50,51,24,68,48,24,16,64,49,38,45,51,52,51,54,51,52,54,49,52,54,50,50,52,55,49,50,54,54,53,55,55,50,63,65,60,77,74,113

Foldseek 3Di:
DDDDVLVLLVQLQVQLVVLCVVLVFAWDDWFCPDDPVDRIDTHGDDPPPPADPPDDPVNVSVVVSVVSSNVRSVVSSVVVVVVVVVVVVVVVVVVVVVVVVVVPD

Sequence (105 aa):
MTWNPRRTTALHEAGHAVAALHLDIEFSSITIEETDYCHGHISGLRPPDTFRSSIGEPAAELALGHAICAAAGPAAETILWEWDYLATLDNLSEAAVGRVFSDSL

Nearest PDB structures (foldseek):
  6nyy-assembly1_A  TM=7.586E-01  e=2.263E-01  Homo sapiens
  6nyy-assembly1_B  TM=7.522E-01  e=3.610E-01  Homo sapiens
  8eki-assembly1_A  TM=4.657E-01  e=4.870E+00  Saccharomyces cerevisiae S288C

pLDDT: mean 78.44, std 15.27, range [44.88, 96.5]

InterPro domains:
  IPR037219 Peptidase M41-like [G3DSA:1.20.58.760] (1-96)
  IPR037219 Peptidase M41-like [SSF140990] (4-85)